Protein AF-A0A2T5C786-F1 (afdb_monomer)

Foldseek 3Di:
DAAQVQFDQDPLDTHGDPPAAAACVPQNPVPPHHQADGADADDPPVDSYRDPPRRDDDPFFQDFPDWDKDWDWDDDDPDTDIDIDTDTHDGDDDDVVVVCQCCPPPPPPPNNQVDVCNDQQAGQDQADPVPRDRCSSPVVSSCVSCVRHNHGND

Sequence (154 aa):
FYTFDDFTFTNNQWVLNAGVPDNRAVSGASFFGPGAIKYKKIADDGTNVIGLESDKTIIGDANPIHIGGLNLNFRYKQFDMGTFFNWVYGNDIYNANKVAFSIGYDSSNKYRNVLNRMNSENRFMYIDPATGDNIRLDPARLQAVNQDATIYSP

Structure (mmCIF, N/CA/C/O backbone):
data_AF-A0A2T5C786-F1
#
_entry.id   AF-A0A2T5C786-F1
#
loop_
_atom_site.group_PDB
_atom_site.id
_atom_site.type_symbol
_atom_site.label_atom_id
_atom_site.label_alt_id
_atom_site.label_comp_id
_atom_site.label_asym_id
_atom_site.label_entity_id
_atom_site.label_seq_id
_atom_site.pdbx_PDB_ins_code
_atom_site.Cartn_x
_atom_site.Cartn_y
_atom_site.Cartn_z
_atom_site.occupancy
_atom_site.B_iso_or_equiv
_atom_site.auth_seq_id
_atom_site.auth_comp_id
_atom_site.auth_asym_id
_atom_site.auth_atom_id
_atom_site.pdbx_PDB_model_num
ATOM 1 N N . PHE A 1 1 ? -0.341 -2.287 -7.434 1.00 92.12 1 PHE A N 1
ATOM 2 C CA . PHE A 1 1 ? 1.119 -2.219 -7.655 1.00 92.12 1 PHE A CA 1
ATOM 3 C C . PHE A 1 1 ? 1.363 -2.318 -9.153 1.00 92.12 1 PHE A C 1
ATOM 5 O O . PHE A 1 1 ? 0.386 -2.488 -9.874 1.00 92.12 1 PHE A O 1
ATOM 12 N N . TYR A 1 2 ? 2.587 -2.130 -9.632 1.00 94.94 2 TYR A N 1
ATOM 13 C CA . TYR A 1 2 ? 2.890 -2.294 -11.052 1.00 94.94 2 TYR A CA 1
ATOM 14 C C . TYR A 1 2 ? 2.776 -3.760 -11.461 1.00 94.94 2 TYR A C 1
ATOM 16 O O . TYR A 1 2 ? 3.442 -4.604 -10.864 1.00 94.94 2 TYR A O 1
ATOM 24 N N . THR A 1 3 ? 1.942 -4.072 -12.445 1.00 95.19 3 THR A N 1
ATOM 25 C CA . THR A 1 3 ? 1.781 -5.447 -12.943 1.00 95.19 3 THR A CA 1
ATOM 26 C C . THR A 1 3 ? 2.673 -5.687 -14.158 1.00 95.19 3 THR A C 1
ATOM 28 O O . THR A 1 3 ? 3.372 -4.786 -14.619 1.00 95.19 3 THR A O 1
ATOM 31 N N . PHE A 1 4 ? 2.679 -6.913 -14.680 1.00 95.38 4 PHE A N 1
ATOM 32 C CA . PHE A 1 4 ? 3.420 -7.231 -15.901 1.00 95.38 4 PHE A CA 1
ATOM 33 C C . PHE A 1 4 ? 2.900 -6.454 -17.120 1.00 95.38 4 PHE A C 1
ATOM 35 O O . PHE A 1 4 ? 3.709 -6.016 -17.929 1.00 95.38 4 PHE A O 1
ATOM 42 N N . ASP A 1 5 ? 1.592 -6.188 -17.196 1.00 95.75 5 ASP A N 1
ATOM 43 C CA . ASP A 1 5 ? 0.961 -5.443 -18.301 1.00 95.75 5 ASP A CA 1
ATOM 44 C C . ASP A 1 5 ? 1.404 -3.974 -18.381 1.00 95.75 5 ASP A C 1
ATOM 46 O O . ASP A 1 5 ? 1.278 -3.323 -19.420 1.00 95.75 5 ASP A O 1
ATOM 50 N N . ASP A 1 6 ? 1.943 -3.435 -17.286 1.00 96.12 6 ASP A N 1
ATOM 51 C CA . ASP A 1 6 ? 2.477 -2.077 -17.248 1.00 96.12 6 ASP A CA 1
ATOM 52 C C . ASP A 1 6 ? 3.836 -1.958 -17.964 1.00 96.12 6 ASP A C 1
ATOM 54 O O . ASP A 1 6 ? 4.309 -0.843 -18.192 1.00 96.12 6 ASP A O 1
ATOM 58 N N . PHE A 1 7 ? 4.480 -3.079 -18.313 1.00 95.94 7 PHE A N 1
ATOM 59 C CA . PHE A 1 7 ? 5.836 -3.103 -18.854 1.00 95.94 7 PHE A CA 1
ATOM 60 C C . PHE A 1 7 ? 5.959 -3.949 -20.121 1.00 95.94 7 PHE A C 1
ATOM 62 O O . PHE A 1 7 ? 5.210 -4.889 -20.364 1.00 95.94 7 PHE A O 1
ATOM 69 N N . THR A 1 8 ? 6.991 -3.643 -20.899 1.00 96.38 8 THR A N 1
ATOM 70 C CA . THR A 1 8 ? 7.523 -4.496 -21.958 1.00 96.38 8 THR A CA 1
ATOM 71 C C . THR A 1 8 ? 8.940 -4.907 -21.571 1.00 96.38 8 THR A C 1
ATOM 73 O O . THR A 1 8 ? 9.746 -4.072 -21.154 1.00 96.38 8 THR A O 1
ATOM 76 N N . PHE A 1 9 ? 9.264 -6.194 -21.690 1.00 95.00 9 PHE A N 1
ATOM 77 C CA . PHE A 1 9 ? 10.612 -6.688 -21.419 1.00 95.00 9 PHE A CA 1
ATOM 78 C C . PHE A 1 9 ? 11.453 -6.701 -22.699 1.00 95.00 9 PHE A C 1
ATOM 80 O O . PHE A 1 9 ? 11.157 -7.438 -23.637 1.00 95.00 9 PHE A O 1
ATOM 87 N N . THR A 1 10 ? 12.515 -5.895 -22.740 1.00 94.50 10 THR A N 1
ATOM 88 C CA . THR A 1 10 ? 13.434 -5.790 -23.888 1.00 94.50 10 THR A CA 1
ATOM 89 C C . THR A 1 10 ? 14.864 -5.591 -23.409 1.00 94.50 10 THR A C 1
ATOM 91 O O . THR A 1 10 ? 15.080 -4.847 -22.456 1.00 94.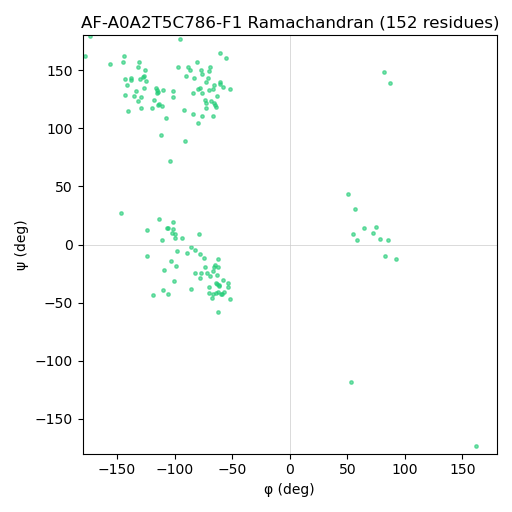50 10 THR A O 1
ATOM 94 N N . ASN A 1 11 ? 15.849 -6.198 -24.080 1.00 92.62 11 ASN A N 1
ATOM 95 C CA . ASN A 1 11 ? 17.279 -6.032 -23.769 1.00 92.62 11 ASN A CA 1
ATOM 96 C C . ASN A 1 11 ? 17.615 -6.257 -22.280 1.00 92.62 11 ASN A C 1
ATOM 98 O O . ASN A 1 11 ? 18.354 -5.482 -21.677 1.00 92.62 11 ASN A O 1
ATOM 102 N N . ASN A 1 12 ? 17.039 -7.303 -21.677 1.00 90.44 12 ASN A N 1
ATOM 103 C CA . ASN A 1 12 ? 17.168 -7.628 -20.252 1.00 90.44 12 ASN A CA 1
ATOM 104 C C . ASN A 1 12 ? 16.727 -6.495 -19.306 1.00 90.44 12 ASN A C 1
ATOM 106 O O . ASN A 1 12 ? 17.259 -6.346 -18.205 1.00 90.44 12 ASN A O 1
ATOM 110 N N . GLN A 1 13 ? 15.758 -5.681 -19.726 1.00 91.19 13 GLN A N 1
ATOM 111 C CA . GLN A 1 13 ? 15.228 -4.574 -18.941 1.00 91.19 13 GLN A CA 1
ATOM 112 C C . GLN A 1 13 ? 13.705 -4.496 -19.046 1.00 91.19 13 GLN A C 1
ATOM 114 O O . GLN A 1 13 ? 13.116 -4.726 -20.102 1.00 91.19 13 GLN A O 1
ATOM 119 N N . TRP A 1 14 ? 13.071 -4.132 -17.932 1.00 92.81 14 TRP A N 1
ATOM 120 C CA . TRP A 1 14 ? 11.652 -3.794 -17.877 1.00 92.81 14 TRP A CA 1
ATOM 121 C C . TRP A 1 14 ? 11.473 -2.330 -18.277 1.00 92.81 14 TRP A C 1
ATOM 123 O O . TRP A 1 14 ? 11.897 -1.427 -17.552 1.00 92.81 14 TRP A O 1
ATOM 133 N N . VAL A 1 15 ? 10.850 -2.099 -19.428 1.00 94.12 15 VAL A N 1
ATOM 134 C CA . VAL A 1 15 ? 10.547 -0.768 -19.960 1.00 94.12 15 VAL A CA 1
ATOM 135 C C . VAL A 1 15 ? 9.079 -0.464 -19.700 1.00 94.12 15 VAL A C 1
ATOM 137 O O . VAL A 1 15 ? 8.218 -1.267 -20.038 1.00 94.12 15 VAL A O 1
ATOM 140 N N . LEU A 1 16 ? 8.790 0.674 -19.069 1.00 95.62 16 LEU A N 1
ATOM 141 C CA . LEU A 1 16 ? 7.418 1.089 -18.779 1.00 95.62 16 LEU A CA 1
ATOM 142 C C . LEU A 1 16 ? 6.663 1.390 -20.078 1.00 95.62 16 LEU A C 1
ATOM 144 O O . LEU A 1 16 ? 7.178 2.104 -20.942 1.00 95.62 16 LEU A O 1
ATOM 148 N N . ASN A 1 17 ? 5.441 0.880 -20.193 1.00 96.50 17 ASN A N 1
ATOM 149 C CA . ASN A 1 17 ? 4.593 1.104 -21.356 1.00 96.50 17 ASN A CA 1
ATOM 150 C C . ASN A 1 17 ? 4.102 2.560 -21.418 1.00 96.50 17 ASN A C 1
ATOM 152 O O . ASN A 1 17 ? 3.895 3.225 -20.399 1.00 96.50 17 ASN A O 1
ATOM 156 N N . ALA A 1 18 ? 3.896 3.065 -22.637 1.00 94.31 18 ALA A N 1
ATOM 157 C CA . ALA A 1 18 ? 3.379 4.414 -22.849 1.00 94.31 18 ALA A CA 1
ATOM 158 C C . ALA A 1 18 ? 1.987 4.581 -22.212 1.00 94.31 18 ALA A C 1
ATOM 160 O O . ALA A 1 18 ? 1.149 3.686 -22.283 1.00 94.31 18 ALA A O 1
ATOM 161 N N . GLY A 1 19 ? 1.741 5.739 -21.593 1.00 92.31 19 GLY A N 1
ATOM 162 C CA . GLY A 1 19 ? 0.475 6.040 -20.913 1.00 92.31 19 GLY A CA 1
ATOM 163 C C . GLY A 1 19 ? 0.371 5.501 -19.484 1.00 92.31 19 GLY A C 1
ATOM 164 O O . GLY A 1 19 ? -0.540 5.892 -18.757 1.00 92.31 19 GLY A O 1
ATOM 165 N N . VAL A 1 20 ? 1.302 4.652 -19.041 1.00 95.81 20 VAL A N 1
ATOM 166 C CA . VAL A 1 20 ? 1.345 4.217 -17.643 1.00 95.81 20 VAL A CA 1
ATOM 167 C C . VAL A 1 20 ? 2.004 5.310 -16.794 1.00 95.81 20 VAL A C 1
ATOM 169 O O . VAL A 1 20 ? 3.065 5.810 -17.175 1.00 95.81 20 VAL A O 1
ATOM 172 N N . PRO A 1 21 ? 1.424 5.678 -15.633 1.00 95.06 21 PRO A N 1
ATOM 173 C CA . PRO A 1 21 ? 2.055 6.635 -14.738 1.00 95.06 21 PRO A CA 1
ATOM 174 C C . PRO A 1 21 ? 3.447 6.175 -14.305 1.00 95.06 21 PRO A C 1
ATOM 176 O O . PRO A 1 21 ? 3.624 5.014 -13.937 1.00 95.06 21 PRO A O 1
ATOM 179 N N . ASP A 1 22 ? 4.416 7.082 -14.312 1.00 94.69 22 ASP A N 1
ATOM 180 C CA . ASP A 1 22 ? 5.808 6.832 -13.944 1.00 94.69 22 ASP A CA 1
ATOM 181 C C . ASP A 1 22 ? 6.115 7.465 -12.588 1.00 94.69 22 ASP A C 1
ATOM 183 O O . ASP A 1 22 ? 6.202 8.686 -12.466 1.00 94.69 22 ASP A O 1
ATOM 187 N N . ASN A 1 23 ? 6.290 6.645 -11.553 1.00 92.31 23 ASN A N 1
ATOM 188 C CA . ASN A 1 23 ? 6.576 7.130 -10.207 1.00 92.31 23 ASN A CA 1
ATOM 189 C C . ASN A 1 23 ? 8.050 7.027 -9.788 1.00 92.31 23 ASN A C 1
ATOM 191 O O . ASN A 1 23 ? 8.340 7.236 -8.608 1.00 92.31 23 ASN A O 1
ATOM 195 N N . ARG A 1 24 ? 8.988 6.775 -10.716 1.00 91.00 24 ARG A N 1
ATOM 196 C CA . ARG A 1 24 ? 10.429 6.657 -10.407 1.00 91.00 24 ARG A CA 1
ATOM 197 C C . ARG A 1 24 ? 10.992 7.861 -9.654 1.00 91.00 24 ARG A C 1
ATOM 199 O O . ARG A 1 24 ? 11.874 7.689 -8.816 1.00 91.00 24 ARG A O 1
ATOM 206 N N . ALA A 1 25 ? 10.472 9.059 -9.926 1.00 87.50 25 ALA A N 1
ATOM 207 C CA . ALA A 1 25 ? 10.861 10.290 -9.238 1.00 87.50 25 ALA A CA 1
ATOM 208 C C . ALA A 1 25 ? 10.536 10.272 -7.731 1.00 87.50 25 ALA A C 1
ATOM 210 O O . ALA A 1 25 ? 11.208 10.944 -6.955 1.00 87.50 25 ALA A O 1
ATOM 211 N N . VAL A 1 26 ? 9.531 9.493 -7.318 1.00 85.94 26 VAL A N 1
ATOM 212 C CA . VAL A 1 26 ? 9.035 9.433 -5.934 1.00 85.94 26 VAL A CA 1
ATOM 213 C C . VAL A 1 26 ? 9.463 8.142 -5.234 1.00 85.94 26 VAL A C 1
ATOM 215 O O . VAL A 1 26 ? 9.869 8.178 -4.077 1.00 85.94 26 VAL A O 1
ATOM 218 N N . SER A 1 27 ? 9.391 6.994 -5.914 1.00 80.50 27 SER A N 1
ATOM 219 C CA . SER A 1 27 ? 9.726 5.685 -5.332 1.00 80.50 27 SER A CA 1
ATOM 220 C C . SER A 1 27 ? 11.200 5.298 -5.477 1.00 80.50 27 SER A C 1
ATOM 222 O O . SER A 1 27 ? 11.617 4.277 -4.935 1.00 80.50 27 SER A O 1
ATOM 224 N N . GLY A 1 28 ? 11.981 6.078 -6.228 1.00 76.50 28 GLY A N 1
ATOM 225 C CA . GLY A 1 28 ? 13.329 5.716 -6.650 1.00 76.50 28 GLY A CA 1
ATOM 226 C C . GLY A 1 28 ? 13.332 4.810 -7.887 1.00 76.50 28 GLY A C 1
ATOM 227 O O . GLY A 1 28 ? 12.417 4.018 -8.120 1.00 76.50 28 GLY A O 1
ATOM 228 N N . ALA A 1 29 ? 14.380 4.943 -8.704 1.00 73.25 29 ALA A N 1
ATOM 229 C CA . ALA A 1 29 ? 14.552 4.166 -9.936 1.00 73.25 29 ALA A CA 1
ATOM 230 C C . ALA A 1 29 ? 15.153 2.771 -9.690 1.00 73.25 29 ALA A C 1
ATOM 232 O O . ALA A 1 29 ? 14.951 1.849 -10.485 1.00 73.25 29 ALA A O 1
ATOM 233 N N . SER A 1 30 ? 15.882 2.603 -8.584 1.00 66.69 30 SER A N 1
ATOM 234 C CA . SER A 1 30 ? 16.449 1.318 -8.186 1.00 66.69 30 SER A CA 1
ATOM 235 C C . SER A 1 30 ? 15.310 0.340 -7.902 1.00 66.69 30 SER A C 1
ATOM 237 O O . SER A 1 30 ? 14.503 0.569 -7.010 1.00 66.69 30 SER A O 1
ATOM 239 N N . PHE A 1 31 ? 15.255 -0.751 -8.669 1.00 66.38 31 PHE A N 1
ATOM 240 C CA . PHE A 1 31 ? 14.220 -1.796 -8.608 1.00 66.38 31 PHE A CA 1
ATOM 241 C C . PHE A 1 31 ? 12.845 -1.446 -9.205 1.00 66.38 31 PHE A C 1
ATOM 243 O O . PHE A 1 31 ? 11.902 -2.221 -9.037 1.00 66.38 31 PHE A O 1
ATOM 250 N N . PHE A 1 32 ? 12.734 -0.383 -10.007 1.00 86.69 32 PHE A N 1
ATOM 251 C CA . PHE A 1 32 ? 11.507 -0.073 -10.751 1.00 86.69 32 PHE A CA 1
ATOM 252 C C . PHE A 1 32 ? 11.158 -1.172 -11.773 1.00 86.69 32 PHE A C 1
ATOM 254 O O . PHE A 1 32 ? 12.018 -1.595 -12.545 1.00 86.69 32 PHE A O 1
ATOM 261 N N . GLY A 1 33 ? 9.931 -1.688 -11.742 1.00 92.19 33 GLY A N 1
ATOM 262 C CA . GLY A 1 33 ? 9.482 -2.815 -12.566 1.00 92.19 33 GLY A CA 1
ATOM 263 C C . GLY A 1 33 ? 8.210 -3.463 -12.010 1.00 92.19 33 GLY A C 1
ATOM 264 O O . GLY A 1 33 ? 7.652 -2.954 -11.029 1.00 92.19 33 GLY A O 1
ATOM 265 N N . PRO A 1 34 ? 7.767 -4.595 -12.588 1.00 94.81 34 PRO A N 1
ATOM 266 C CA . PRO A 1 34 ? 6.661 -5.379 -12.045 1.00 94.81 34 PRO A CA 1
ATOM 267 C C . PRO A 1 34 ? 6.892 -5.695 -10.565 1.00 94.81 34 PRO A C 1
ATOM 269 O O . PRO A 1 34 ? 7.995 -6.069 -10.176 1.00 94.81 34 PRO A O 1
ATOM 272 N N . GLY A 1 35 ? 5.866 -5.496 -9.741 1.00 92.88 35 GLY A N 1
ATOM 273 C CA . GLY A 1 35 ? 5.945 -5.648 -8.290 1.00 92.88 35 GLY A CA 1
ATOM 274 C C . GLY A 1 35 ? 6.291 -4.376 -7.519 1.00 92.88 35 GLY A C 1
ATOM 275 O O . GLY A 1 35 ? 6.114 -4.358 -6.303 1.00 92.88 35 GLY A O 1
ATOM 276 N N . ALA A 1 36 ? 6.732 -3.295 -8.168 1.00 92.00 36 ALA A N 1
ATOM 277 C CA . ALA A 1 36 ? 6.962 -2.019 -7.489 1.00 92.00 36 ALA A CA 1
ATOM 278 C C . ALA A 1 36 ? 5.641 -1.357 -7.042 1.00 92.00 36 ALA A C 1
ATOM 280 O O . ALA A 1 36 ? 4.577 -1.555 -7.642 1.00 92.00 36 ALA A O 1
ATOM 281 N N . ILE A 1 37 ? 5.691 -0.543 -5.981 1.00 90.19 37 ILE A N 1
ATOM 282 C CA . ILE A 1 37 ? 4.537 0.270 -5.573 1.00 90.19 37 ILE A CA 1
ATOM 283 C C . ILE A 1 37 ? 4.155 1.218 -6.716 1.00 90.19 37 ILE A C 1
ATOM 285 O O . ILE A 1 37 ? 5.031 1.788 -7.355 1.00 90.19 37 ILE A O 1
ATOM 289 N N . LYS A 1 38 ? 2.854 1.376 -6.983 1.00 92.19 38 LYS A N 1
ATOM 290 C CA . LYS A 1 38 ? 2.320 2.229 -8.056 1.00 92.19 38 LYS A CA 1
ATOM 291 C C . LYS A 1 38 ? 1.466 3.321 -7.431 1.00 92.19 38 LYS A C 1
ATOM 293 O O . LYS A 1 38 ? 0.541 3.002 -6.682 1.00 92.19 38 LYS A O 1
ATOM 298 N N . TYR A 1 39 ? 1.785 4.578 -7.726 1.00 92.88 39 TYR A N 1
ATOM 299 C CA . TYR A 1 39 ? 1.008 5.734 -7.281 1.00 92.88 39 TYR A CA 1
ATOM 300 C C . TYR A 1 39 ? 0.048 6.192 -8.377 1.00 92.88 39 TYR A C 1
ATOM 302 O O . TYR A 1 39 ? 0.282 5.970 -9.565 1.00 92.88 39 TYR A O 1
ATOM 310 N N . LYS A 1 40 ? -1.056 6.811 -7.962 1.00 93.19 40 LYS A N 1
ATOM 311 C CA . LYS A 1 40 ? -2.045 7.385 -8.871 1.00 93.19 40 LYS A CA 1
ATOM 312 C C . LYS A 1 40 ? -1.588 8.787 -9.284 1.00 93.19 40 LYS A C 1
ATOM 314 O O . LYS A 1 40 ? -1.266 9.582 -8.408 1.00 93.19 40 LYS A O 1
ATOM 319 N N . LYS A 1 41 ? -1.593 9.083 -10.588 1.00 94.94 41 LYS A N 1
ATOM 320 C CA . LYS A 1 41 ? -1.448 10.451 -11.117 1.00 94.94 41 LYS A CA 1
ATOM 321 C C . LYS A 1 41 ? -2.722 11.242 -10.802 1.00 94.94 41 LYS A C 1
ATOM 323 O O . LYS A 1 41 ? -3.823 10.716 -10.981 1.00 94.94 41 LYS A O 1
ATOM 328 N N . ILE A 1 42 ? -2.570 12.457 -10.293 1.00 95.19 42 ILE A N 1
ATOM 329 C CA . ILE A 1 42 ? -3.655 13.350 -9.868 1.00 95.19 42 ILE A CA 1
ATOM 330 C C . ILE A 1 42 ? -3.638 14.644 -10.685 1.00 95.19 42 ILE A C 1
ATOM 332 O O . ILE A 1 42 ? -4.696 15.100 -11.110 1.00 95.19 42 ILE A O 1
ATOM 336 N N . ALA A 1 43 ? -2.460 15.228 -10.902 1.00 94.75 43 ALA A N 1
ATOM 337 C CA . ALA A 1 43 ? -2.292 16.443 -11.678 1.00 94.75 43 ALA A CA 1
ATOM 338 C C . ALA A 1 43 ? -2.521 16.192 -13.173 1.00 94.75 43 ALA A C 1
ATOM 340 O O . ALA A 1 43 ? -2.118 15.162 -13.712 1.00 94.75 43 ALA A O 1
ATOM 341 N N . ASP A 1 44 ? -3.120 17.174 -13.841 1.00 93.94 44 ASP A N 1
ATOM 342 C CA . ASP A 1 44 ? -3.241 17.223 -15.298 1.00 93.94 44 ASP A CA 1
ATOM 343 C C . ASP A 1 44 ? -2.233 18.241 -15.851 1.00 93.94 44 ASP A C 1
ATOM 345 O O . ASP A 1 44 ? -2.564 19.371 -16.203 1.00 93.94 44 ASP A O 1
ATOM 349 N N . ASP A 1 45 ? -0.953 17.869 -15.802 1.00 92.38 45 ASP A N 1
ATOM 350 C CA . ASP A 1 45 ? 0.198 18.700 -16.181 1.00 92.38 45 ASP A CA 1
ATOM 351 C C . ASP A 1 45 ? 0.812 18.285 -17.532 1.00 92.38 45 ASP A C 1
ATOM 353 O O . ASP A 1 45 ? 1.923 18.692 -17.877 1.00 92.38 45 ASP A O 1
ATOM 357 N N . GLY A 1 46 ? 0.094 17.469 -18.311 1.00 91.88 46 GLY A N 1
ATOM 358 C CA . GLY A 1 46 ? 0.531 16.997 -19.626 1.00 91.88 46 GLY A CA 1
ATOM 359 C C . GLY A 1 46 ? 1.659 15.958 -19.595 1.00 91.88 46 GLY A C 1
ATOM 360 O O . 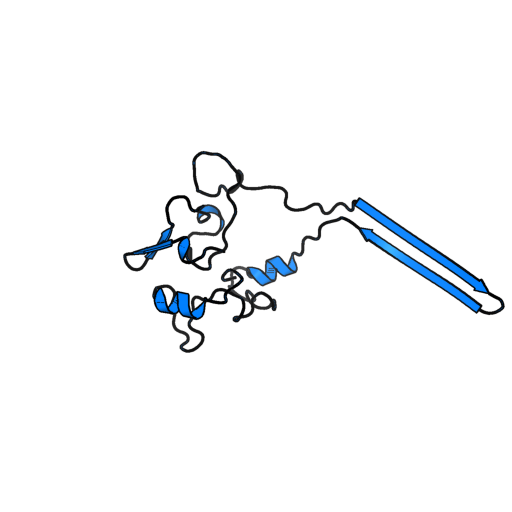GLY A 1 46 ? 2.212 15.634 -20.646 1.00 91.88 46 GLY A O 1
ATOM 361 N N . THR A 1 47 ? 2.009 15.416 -18.423 1.00 92.31 47 THR A N 1
ATOM 362 C CA . THR A 1 47 ? 2.993 14.335 -18.273 1.00 92.31 47 THR A CA 1
ATOM 363 C C . THR A 1 47 ? 2.421 13.147 -17.501 1.00 92.31 47 THR A C 1
ATOM 365 O O . THR A 1 47 ? 1.581 13.285 -16.618 1.00 92.31 47 THR A O 1
ATOM 368 N N . ASN A 1 48 ? 2.918 11.946 -17.806 1.00 92.56 48 ASN A N 1
ATOM 369 C CA . ASN A 1 48 ? 2.591 10.732 -17.051 1.00 92.56 48 ASN A CA 1
ATOM 370 C C . ASN A 1 48 ? 3.495 10.540 -15.822 1.00 92.56 48 ASN A C 1
ATOM 372 O O . ASN A 1 48 ? 3.322 9.584 -15.071 1.00 92.56 48 ASN A O 1
ATOM 376 N N . VAL A 1 49 ? 4.471 11.423 -15.602 1.00 94.25 49 VAL A N 1
ATOM 377 C CA . VAL A 1 49 ? 5.373 11.352 -14.446 1.00 94.25 49 VAL A CA 1
ATOM 378 C C . VAL A 1 49 ? 4.651 11.835 -13.193 1.00 94.25 49 VAL A C 1
ATOM 380 O O . VAL A 1 49 ? 4.075 12.918 -13.199 1.00 94.25 49 VAL A O 1
ATOM 383 N N . ILE A 1 50 ? 4.713 11.065 -12.108 1.00 94.69 50 ILE A N 1
ATOM 384 C CA . ILE A 1 50 ? 4.209 11.475 -10.793 1.00 94.69 50 ILE A CA 1
ATOM 385 C C . ILE A 1 50 ? 5.148 12.536 -10.202 1.00 94.69 50 ILE A C 1
ATOM 387 O O . ILE A 1 50 ? 6.321 12.265 -9.937 1.00 94.69 50 ILE A O 1
ATOM 391 N N . GLY A 1 51 ? 4.627 13.736 -9.979 1.00 91.88 51 GLY A N 1
ATOM 392 C CA . GLY A 1 51 ? 5.300 14.843 -9.318 1.00 91.88 51 GLY A CA 1
ATOM 393 C C . GLY A 1 51 ? 5.222 14.742 -7.795 1.00 91.88 51 GLY A C 1
ATOM 394 O O . GLY A 1 51 ? 4.210 14.339 -7.228 1.00 91.88 51 GLY A O 1
ATOM 395 N N . LEU A 1 52 ? 6.298 15.141 -7.108 1.00 89.69 52 LEU A N 1
ATOM 396 C CA . LEU A 1 52 ? 6.379 15.047 -5.645 1.00 89.69 52 LEU A CA 1
ATOM 397 C C . LEU A 1 52 ? 5.354 15.930 -4.924 1.00 89.69 52 LEU A C 1
ATOM 399 O O . LEU A 1 52 ? 4.893 15.554 -3.851 1.00 89.69 52 LEU A O 1
ATOM 403 N N . GLU A 1 53 ? 5.016 17.090 -5.488 1.00 91.38 53 GLU A N 1
ATOM 404 C CA . GLU A 1 53 ? 4.079 18.036 -4.867 1.00 91.38 53 GLU A CA 1
ATOM 405 C C . GLU A 1 53 ? 2.745 18.117 -5.608 1.00 91.38 53 GLU A C 1
ATOM 407 O O . GLU A 1 53 ? 1.697 18.171 -4.971 1.00 91.38 53 GLU A O 1
ATOM 412 N N . SER A 1 54 ? 2.764 18.077 -6.942 1.00 93.88 54 SER A N 1
ATOM 413 C CA . SER A 1 54 ? 1.558 18.218 -7.763 1.00 93.88 54 SER A CA 1
ATOM 414 C C . SER A 1 54 ? 0.606 17.024 -7.654 1.00 93.88 54 SER A C 1
ATOM 416 O O . SER A 1 54 ? -0.599 17.198 -7.806 1.00 93.88 54 SER A O 1
ATOM 418 N N . ASP A 1 55 ? 1.120 15.829 -7.348 1.00 95.31 55 ASP A N 1
ATOM 419 C CA . ASP A 1 55 ? 0.326 14.599 -7.254 1.00 95.31 55 ASP A CA 1
ATOM 420 C C . ASP A 1 55 ? -0.003 14.179 -5.810 1.00 95.31 55 ASP A C 1
ATOM 422 O O . ASP A 1 55 ? -0.352 13.026 -5.544 1.00 95.31 55 ASP A O 1
ATOM 426 N N . LYS A 1 56 ? 0.085 15.110 -4.852 1.00 93.94 56 LYS A N 1
ATOM 427 C CA . LYS A 1 56 ? -0.373 14.900 -3.472 1.00 93.94 56 LYS A CA 1
ATOM 428 C C . LYS A 1 56 ? -1.836 15.303 -3.313 1.00 93.94 56 LYS A C 1
ATOM 430 O O . LYS A 1 56 ? -2.307 16.283 -3.880 1.00 93.94 56 LYS A O 1
ATOM 435 N N . THR A 1 57 ? -2.550 14.570 -2.467 1.00 94.44 57 THR A N 1
ATOM 436 C CA . THR A 1 57 ? -3.900 14.930 -2.027 1.00 94.44 57 THR A CA 1
ATOM 437 C C . THR A 1 57 ? -4.100 14.541 -0.567 1.00 94.44 57 THR A C 1
ATOM 439 O O . THR A 1 57 ? -3.337 13.740 -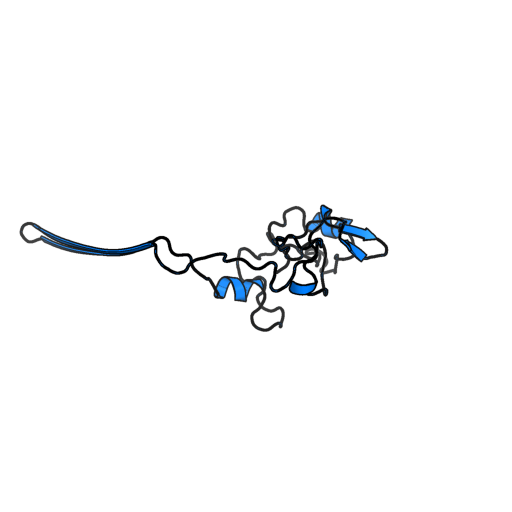0.020 1.00 94.44 57 THR A O 1
ATOM 442 N N . ILE A 1 58 ? -5.115 15.113 0.074 1.00 94.50 58 ILE A N 1
ATOM 443 C CA . ILE A 1 58 ? -5.496 14.748 1.438 1.00 94.50 58 ILE A CA 1
ATOM 444 C C . ILE A 1 58 ? -6.169 13.373 1.381 1.00 94.50 58 ILE A C 1
ATOM 446 O O . ILE A 1 58 ? -7.157 13.190 0.676 1.00 94.50 58 ILE A O 1
ATOM 450 N N . ILE A 1 59 ? -5.613 12.401 2.108 1.00 93.81 59 ILE A N 1
ATOM 451 C CA . ILE A 1 59 ? -6.080 11.001 2.116 1.00 93.81 59 ILE A CA 1
ATOM 452 C C . ILE A 1 59 ? -6.723 10.575 3.441 1.00 93.81 59 ILE A C 1
ATOM 454 O O . ILE A 1 59 ? -7.050 9.402 3.601 1.00 93.81 59 ILE A O 1
ATOM 458 N N . GLY A 1 60 ? -6.874 11.495 4.391 1.00 95.12 60 GLY A N 1
ATOM 459 C CA . GLY A 1 60 ? -7.586 11.227 5.632 1.00 95.12 60 GLY A CA 1
ATOM 460 C C . GLY A 1 60 ? -7.683 12.444 6.541 1.00 95.12 60 GLY A C 1
ATOM 461 O O . GLY A 1 60 ? -6.918 13.401 6.392 1.00 95.12 60 GLY A O 1
ATOM 462 N N . ASP A 1 61 ? -8.616 12.375 7.482 1.00 96.25 61 ASP A N 1
ATOM 463 C CA . ASP A 1 61 ? -8.868 13.392 8.499 1.00 96.25 61 ASP A CA 1
ATOM 464 C C . ASP A 1 61 ? -8.916 12.752 9.893 1.00 96.25 61 ASP A C 1
ATOM 466 O O . ASP A 1 61 ? -9.757 11.906 10.191 1.00 96.25 61 ASP A O 1
ATOM 470 N N . ALA A 1 62 ? -7.990 13.146 10.769 1.00 95.81 62 ALA A N 1
ATOM 471 C CA . ALA A 1 62 ? -7.929 12.630 12.135 1.00 95.81 62 ALA A CA 1
ATOM 472 C C . ALA A 1 62 ? -8.972 13.274 13.065 1.00 95.81 62 ALA A C 1
ATOM 474 O O . ALA A 1 62 ? -9.124 12.831 14.207 1.00 95.81 62 ALA A O 1
ATOM 475 N N . ASN A 1 63 ? -9.677 14.314 12.610 1.00 96.69 63 ASN A N 1
ATOM 476 C CA . ASN A 1 63 ? -10.710 14.963 13.398 1.00 96.69 63 ASN A CA 1
ATOM 477 C C . ASN A 1 63 ? -11.962 14.073 13.464 1.00 96.69 63 ASN A C 1
ATOM 479 O O . ASN A 1 63 ? -12.513 13.694 12.431 1.00 96.69 63 ASN A O 1
ATOM 483 N N . PRO A 1 64 ? -12.445 13.726 14.667 1.00 96.25 64 PRO A N 1
ATOM 484 C CA . PRO A 1 64 ? -13.661 12.941 14.799 1.00 96.25 64 PRO A CA 1
ATOM 485 C C . PRO A 1 64 ? -14.900 13.768 14.470 1.00 96.25 64 PRO A C 1
ATOM 487 O O . PRO A 1 64 ? -15.036 14.909 14.907 1.00 96.25 64 PRO A O 1
ATOM 490 N N . ILE A 1 65 ? -15.849 13.147 13.768 1.00 97.00 65 ILE A N 1
ATOM 491 C CA . ILE A 1 65 ? -17.171 13.733 13.508 1.00 97.00 65 ILE A CA 1
ATOM 492 C C . ILE A 1 65 ? -17.981 13.770 14.811 1.00 97.00 65 ILE A C 1
ATOM 494 O O . ILE A 1 65 ? -18.715 14.720 15.068 1.00 97.00 65 ILE A O 1
ATOM 498 N N . HIS A 1 66 ? -17.832 12.742 15.653 1.00 96.81 66 HIS A N 1
ATOM 499 C CA . HIS A 1 66 ? -18.482 12.663 16.957 1.00 96.81 66 HIS A CA 1
ATOM 500 C C . HIS A 1 66 ? -17.566 12.058 18.016 1.00 96.81 66 HIS A C 1
ATOM 502 O O . HIS A 1 66 ? -16.943 11.018 17.812 1.00 96.81 66 HIS A O 1
ATOM 508 N N . ILE A 1 67 ? -17.579 12.671 19.194 1.00 97.69 67 ILE A N 1
ATOM 509 C CA . ILE A 1 67 ? -17.017 12.126 20.429 1.00 97.69 67 ILE A CA 1
ATOM 510 C C . ILE A 1 67 ? -18.089 12.181 21.507 1.00 97.69 67 ILE A C 1
ATOM 512 O O . ILE A 1 67 ? -18.897 13.112 21.532 1.00 97.69 67 ILE A O 1
ATOM 516 N N . GLY A 1 68 ? -18.131 11.188 22.385 1.00 97.19 68 GLY A N 1
ATOM 517 C CA . GLY A 1 68 ? -19.151 11.170 23.419 1.00 97.19 68 GLY A CA 1
ATOM 518 C C . GLY A 1 68 ? -18.986 10.058 24.431 1.00 97.19 68 GLY A C 1
ATOM 519 O O . GLY A 1 68 ? -18.072 9.235 24.362 1.00 97.19 68 GLY A O 1
ATOM 520 N N . GLY A 1 69 ? -19.913 10.053 25.379 1.00 97.38 69 GLY A N 1
ATOM 521 C CA . GLY A 1 69 ? -20.023 9.004 26.367 1.00 97.38 69 GLY A CA 1
ATOM 522 C C . GLY A 1 69 ? -21.433 8.899 26.932 1.00 97.38 69 GLY A C 1
ATOM 523 O O . GLY A 1 69 ? -22.205 9.856 26.908 1.00 97.38 69 GLY A O 1
ATOM 524 N N . LEU A 1 70 ? -21.764 7.712 27.430 1.00 97.31 70 LEU A N 1
ATOM 525 C CA . LEU A 1 70 ? -23.022 7.384 28.083 1.00 97.31 70 LEU A CA 1
ATOM 526 C C . LEU A 1 70 ? -22.709 6.710 29.415 1.00 97.31 70 LEU A C 1
ATOM 528 O O . LEU A 1 70 ? -21.976 5.725 29.464 1.00 97.31 70 LEU A O 1
ATOM 532 N N . ASN A 1 71 ? -23.293 7.228 30.489 1.00 97.56 71 ASN A N 1
ATOM 533 C CA . ASN A 1 71 ? -23.219 6.636 31.816 1.00 97.56 71 ASN A CA 1
ATOM 534 C C . ASN A 1 71 ? -24.623 6.183 32.225 1.00 97.56 71 ASN A C 1
ATOM 536 O O . ASN A 1 71 ? -25.540 7.004 32.285 1.00 97.56 71 ASN A O 1
ATOM 540 N N . LEU A 1 72 ? -24.789 4.887 32.493 1.00 96.38 72 LEU A N 1
ATOM 541 C CA . LEU A 1 72 ? -26.043 4.318 32.974 1.00 96.38 72 LEU A CA 1
ATOM 542 C C . LEU A 1 72 ? -25.849 3.813 34.396 1.00 96.38 72 LEU A C 1
ATOM 544 O O . LEU A 1 72 ? -25.052 2.905 34.639 1.00 96.38 72 LEU A O 1
ATOM 548 N N . ASN A 1 73 ? -26.641 4.366 35.308 1.00 96.81 73 ASN A N 1
ATOM 549 C CA . ASN A 1 73 ? -26.728 3.907 36.685 1.00 96.81 73 ASN A CA 1
ATOM 550 C C . ASN A 1 73 ? -28.096 3.267 36.896 1.00 96.81 73 ASN A C 1
ATOM 552 O O . ASN A 1 73 ? -29.130 3.916 36.742 1.00 96.81 73 ASN A O 1
ATOM 556 N N . PHE A 1 74 ? -28.092 1.988 37.248 1.00 95.88 74 PHE A N 1
ATOM 557 C CA . PHE A 1 74 ? -29.280 1.207 37.539 1.00 95.88 74 PHE A CA 1
ATOM 558 C C . PHE A 1 74 ? -29.253 0.777 39.001 1.00 95.88 74 PHE A C 1
ATOM 560 O O . PHE A 1 74 ? -28.236 0.303 39.506 1.00 95.88 74 PHE A O 1
ATOM 567 N N . ARG A 1 75 ? -30.390 0.915 39.681 1.00 97.00 75 ARG A N 1
ATOM 568 C CA . ARG A 1 75 ? -30.588 0.376 41.024 1.00 97.00 75 ARG A CA 1
ATOM 569 C C . ARG A 1 75 ? -31.947 -0.292 41.100 1.00 97.00 75 ARG A C 1
ATOM 571 O O . ARG A 1 75 ? -32.963 0.330 40.798 1.00 97.00 75 ARG A O 1
ATOM 578 N N . TYR A 1 76 ? -31.965 -1.538 41.554 1.00 95.88 76 TYR A N 1
ATOM 579 C CA . TYR A 1 76 ? -33.192 -2.275 41.814 1.00 95.88 76 TYR A CA 1
ATOM 580 C C . TYR A 1 76 ? -33.051 -3.115 43.083 1.00 95.88 76 TYR A C 1
ATOM 582 O O . TYR A 1 76 ? -32.265 -4.058 43.145 1.00 95.88 76 TYR A O 1
ATOM 590 N N . LYS A 1 77 ? -33.839 -2.780 44.114 1.00 95.94 77 LYS A N 1
ATOM 591 C CA . LYS A 1 77 ? -33.731 -3.360 45.465 1.00 95.94 77 LYS A CA 1
ATOM 592 C C . LYS A 1 77 ? -32.292 -3.250 46.002 1.00 95.94 77 LYS A C 1
ATOM 594 O O . LYS A 1 77 ? -31.796 -2.143 46.166 1.00 95.94 77 LYS A O 1
ATOM 599 N N . GLN A 1 78 ? -31.656 -4.387 46.282 1.00 95.62 78 GLN A N 1
ATOM 600 C CA . GLN A 1 78 ? -30.293 -4.503 46.812 1.00 95.62 78 GLN A CA 1
ATOM 601 C C . GLN A 1 78 ? -29.244 -4.673 45.701 1.00 95.62 78 GLN A C 1
ATOM 603 O O . GLN A 1 78 ? -28.083 -4.918 46.000 1.00 95.62 78 GLN A O 1
ATOM 608 N N . PHE A 1 79 ? -29.651 -4.587 44.431 1.00 96.38 79 PHE A N 1
ATOM 609 C CA . PHE A 1 79 ? -28.750 -4.652 43.288 1.00 96.38 79 PHE A CA 1
ATOM 610 C C . PHE A 1 79 ? -28.489 -3.253 42.734 1.00 96.38 79 PHE A C 1
ATOM 612 O O . PHE A 1 79 ? -29.427 -2.488 42.476 1.00 96.38 79 PHE A O 1
ATOM 619 N N . ASP A 1 80 ? -27.219 -2.951 42.499 1.00 96.50 80 ASP A N 1
ATOM 620 C CA . ASP A 1 80 ? -26.756 -1.771 41.787 1.00 96.50 80 ASP A CA 1
ATOM 621 C C . ASP A 1 80 ? -25.813 -2.159 40.641 1.00 96.50 80 ASP A C 1
ATOM 623 O O . ASP A 1 80 ? -25.064 -3.131 40.716 1.00 96.50 80 ASP A O 1
ATOM 627 N N . MET A 1 81 ? -25.893 -1.406 39.545 1.00 94.88 81 MET A N 1
ATOM 628 C CA . MET A 1 81 ? -25.027 -1.555 38.381 1.00 94.88 81 MET A CA 1
ATOM 629 C C . MET A 1 81 ? -24.719 -0.179 37.798 1.00 94.88 81 MET A C 1
ATOM 631 O O . MET A 1 81 ? -25.629 0.599 37.508 1.00 94.88 81 MET A O 1
ATOM 635 N N . GLY A 1 82 ? -23.434 0.093 37.587 1.00 96.75 82 GLY A N 1
ATOM 636 C CA . GLY A 1 82 ? -22.946 1.250 36.842 1.00 96.75 82 GLY A CA 1
ATOM 637 C C . GLY A 1 82 ? -22.253 0.794 35.564 1.00 96.75 82 GLY A C 1
ATOM 638 O O . GLY A 1 82 ? -21.404 -0.095 35.603 1.00 96.75 82 GLY A O 1
ATOM 639 N N . THR A 1 83 ? -22.601 1.396 34.429 1.00 96.19 83 THR A N 1
ATOM 640 C CA . THR A 1 83 ? -21.926 1.151 33.146 1.00 96.19 83 THR A CA 1
ATOM 641 C C . THR A 1 83 ? -21.544 2.468 32.491 1.00 96.19 83 THR A C 1
ATOM 643 O O . THR A 1 83 ? -22.284 3.448 32.563 1.00 96.19 83 THR A O 1
ATOM 646 N N . PHE A 1 84 ? -20.375 2.483 31.854 1.00 97.25 84 PHE A N 1
ATOM 647 C CA . PHE A 1 84 ? -19.806 3.659 31.210 1.00 97.25 84 PHE A CA 1
ATOM 648 C C . PHE A 1 84 ? -19.346 3.279 29.808 1.00 97.25 84 PHE A C 1
ATOM 650 O O . PHE A 1 84 ? -18.516 2.388 29.640 1.00 97.25 84 PHE A O 1
ATOM 657 N N . PHE A 1 85 ? -19.860 3.984 28.812 1.00 97.25 85 PHE A N 1
ATOM 658 C CA . PHE A 1 85 ? -19.480 3.840 27.416 1.00 97.25 85 PHE A CA 1
ATOM 659 C C . PHE A 1 85 ? -18.840 5.145 26.969 1.00 97.25 85 PHE A C 1
ATOM 661 O O . PHE A 1 85 ? -19.421 6.201 27.183 1.00 97.25 85 PHE A O 1
ATOM 668 N N . ASN A 1 86 ? -17.667 5.082 26.347 1.00 97.62 86 ASN A N 1
ATOM 669 C CA . ASN A 1 86 ? -17.019 6.224 25.705 1.00 97.62 86 ASN A CA 1
ATOM 670 C C . ASN A 1 86 ? -16.739 5.849 24.253 1.00 97.62 86 ASN A C 1
ATOM 672 O O . ASN A 1 86 ? -16.365 4.705 23.983 1.00 97.62 86 ASN A O 1
ATOM 676 N N . TRP A 1 87 ? -16.915 6.787 23.327 1.00 97.12 87 TRP A N 1
ATOM 677 C CA . TRP A 1 87 ? -16.652 6.543 21.914 1.00 97.12 87 TRP A CA 1
ATOM 678 C C . TRP A 1 87 ? -16.093 7.771 21.201 1.00 97.12 87 TRP A C 1
ATOM 680 O O . TRP A 1 87 ? -16.293 8.921 21.597 1.00 97.12 87 TRP A O 1
ATOM 690 N N . VAL A 1 88 ? -15.416 7.475 20.097 1.00 97.44 88 VAL A N 1
ATOM 691 C CA . VAL A 1 88 ? -14.942 8.406 19.078 1.00 97.44 88 VAL A CA 1
ATOM 692 C C . VAL A 1 88 ? -15.337 7.782 17.742 1.00 97.44 88 VAL A C 1
ATOM 694 O O . VAL A 1 88 ? -15.152 6.580 17.549 1.00 97.44 88 VAL A O 1
ATOM 697 N N . TYR A 1 89 ? -15.945 8.563 16.855 1.00 96.50 89 TYR A N 1
ATOM 698 C CA . TYR A 1 89 ? -16.495 8.076 15.597 1.00 96.50 89 TYR A CA 1
ATOM 699 C C . TYR A 1 89 ? -16.196 9.033 14.442 1.00 96.50 89 TYR A C 1
ATOM 701 O O . TYR A 1 89 ? -16.294 10.255 14.577 1.00 96.50 89 TYR A O 1
ATOM 709 N N . GLY A 1 90 ? -15.901 8.444 13.284 1.00 96.44 90 GLY A N 1
ATOM 710 C CA . GLY A 1 90 ? -15.773 9.150 12.012 1.00 96.44 90 GLY A CA 1
ATOM 711 C C . GLY A 1 90 ? -14.400 9.755 11.734 1.00 96.44 90 GLY A C 1
ATOM 712 O O . GLY A 1 90 ? -14.264 10.406 10.709 1.00 96.44 90 GLY A O 1
ATOM 713 N N . ASN A 1 91 ? -13.404 9.552 12.601 1.00 97.00 91 ASN A N 1
ATOM 714 C CA . ASN A 1 91 ? -12.022 9.921 12.300 1.00 97.00 91 ASN A CA 1
ATOM 715 C C . ASN A 1 91 ? -11.290 8.802 11.550 1.00 97.00 91 ASN A C 1
ATOM 717 O O . ASN A 1 91 ? -11.499 7.613 11.810 1.00 97.00 91 ASN A O 1
ATOM 721 N N . ASP A 1 92 ? -10.335 9.198 10.721 1.00 96.69 92 ASP A N 1
ATOM 722 C CA . ASP A 1 92 ? -9.327 8.303 10.174 1.00 96.69 92 ASP A CA 1
ATOM 723 C C . ASP A 1 92 ? -8.192 8.065 11.180 1.00 96.69 92 ASP A C 1
ATOM 725 O O . ASP A 1 92 ? -7.936 8.856 12.095 1.00 96.69 92 ASP A O 1
ATOM 729 N N . ILE A 1 93 ? -7.487 6.943 11.015 1.00 94.62 93 ILE A N 1
ATOM 730 C CA . ILE A 1 93 ? -6.356 6.558 11.866 1.00 94.62 93 ILE A CA 1
ATOM 731 C C . ILE A 1 93 ? -5.097 6.442 11.015 1.00 94.62 93 ILE A C 1
ATOM 733 O O . ILE A 1 93 ? -4.970 5.552 10.170 1.00 94.62 93 ILE A O 1
ATOM 737 N N . TYR A 1 94 ? -4.108 7.287 11.310 1.00 93.12 94 TYR A N 1
ATOM 738 C CA . TYR A 1 94 ? -2.769 7.136 10.757 1.00 93.12 94 TYR A CA 1
ATOM 739 C C . TYR A 1 94 ? -1.983 6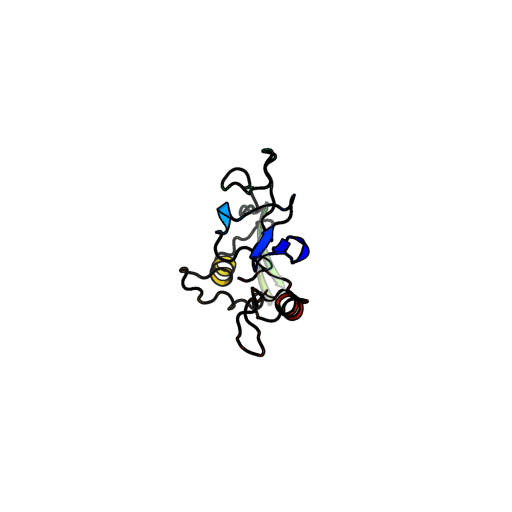.061 11.520 1.00 93.12 94 TYR A C 1
ATOM 741 O O . TYR A 1 94 ? -1.508 6.271 12.636 1.00 93.12 94 TYR A O 1
ATOM 749 N N . ASN A 1 95 ? -1.832 4.884 10.911 1.00 91.81 95 ASN A N 1
ATOM 750 C CA . ASN A 1 95 ? -1.083 3.777 11.502 1.00 91.81 95 ASN A CA 1
ATOM 751 C C . ASN A 1 95 ? 0.400 3.817 11.090 1.00 91.81 95 ASN A C 1
ATOM 753 O O . ASN A 1 95 ? 0.803 3.189 10.106 1.00 91.81 95 ASN A O 1
ATOM 757 N N . ALA A 1 96 ? 1.218 4.518 11.877 1.00 89.19 96 ALA A N 1
ATOM 758 C CA . ALA A 1 96 ? 2.660 4.629 11.645 1.00 89.19 96 ALA A CA 1
ATOM 759 C C . ALA A 1 96 ? 3.391 3.272 11.698 1.00 89.19 96 ALA A C 1
ATOM 761 O O . ALA A 1 96 ? 4.302 3.036 10.908 1.00 89.19 96 ALA A O 1
ATOM 762 N N . ASN A 1 97 ? 2.955 2.344 12.556 1.00 86.75 97 ASN A N 1
ATOM 763 C CA . ASN A 1 97 ? 3.546 1.004 12.643 1.00 86.75 97 ASN A CA 1
ATOM 764 C C . ASN A 1 97 ? 3.344 0.216 11.345 1.00 86.75 97 ASN A C 1
ATOM 766 O O . ASN A 1 97 ? 4.266 -0.436 10.859 1.00 86.75 97 ASN A O 1
ATOM 770 N N . LYS A 1 98 ? 2.153 0.308 10.741 1.00 86.75 98 LYS A N 1
ATOM 771 C CA . LYS A 1 98 ? 1.882 -0.311 9.440 1.00 86.75 98 LYS A CA 1
ATOM 772 C C . LYS A 1 98 ? 2.832 0.234 8.383 1.00 86.75 98 LYS A C 1
ATOM 774 O O . LYS A 1 98 ? 3.340 -0.559 7.600 1.00 86.75 98 LYS A O 1
ATOM 779 N N . VAL A 1 99 ? 3.081 1.543 8.362 1.00 83.38 99 VAL A N 1
ATOM 780 C CA . VAL A 1 99 ? 4.039 2.157 7.430 1.00 83.38 99 VAL A CA 1
ATOM 781 C C . VAL A 1 99 ? 5.442 1.611 7.690 1.00 83.38 99 VAL A C 1
ATOM 783 O O . VAL A 1 99 ? 5.999 0.956 6.813 1.00 83.38 99 VAL A O 1
ATOM 786 N N . ALA A 1 100 ? 5.953 1.773 8.910 1.00 81.44 100 ALA A N 1
ATOM 787 C CA . ALA A 1 100 ? 7.294 1.357 9.315 1.00 81.44 100 ALA A CA 1
ATOM 788 C C . ALA A 1 100 ? 7.607 -0.111 8.977 1.00 81.44 100 ALA A C 1
ATOM 790 O O . ALA A 1 100 ? 8.644 -0.418 8.391 1.00 81.44 100 ALA A O 1
ATOM 791 N N . PHE A 1 101 ? 6.685 -1.024 9.283 1.00 83.19 101 PHE A N 1
ATOM 792 C CA . PHE A 1 101 ? 6.859 -2.459 9.044 1.00 83.19 101 PHE A CA 1
ATOM 793 C C . PHE A 1 101 ? 6.552 -2.906 7.608 1.00 83.19 101 PHE A C 1
ATOM 795 O O . PHE A 1 101 ? 6.735 -4.073 7.278 1.00 83.19 101 PHE A O 1
ATOM 802 N N . SER A 1 102 ? 6.072 -2.005 6.746 1.00 79.75 102 SER A N 1
ATOM 803 C CA . SER A 1 102 ? 5.849 -2.296 5.323 1.00 79.75 102 SER A CA 1
ATOM 804 C C . SER A 1 102 ? 6.966 -1.799 4.417 1.00 79.75 102 SER A C 1
ATOM 806 O O . SER A 1 102 ? 7.018 -2.234 3.276 1.00 79.75 102 SER A O 1
ATOM 808 N N . ILE A 1 103 ? 7.795 -0.860 4.881 1.00 74.25 103 ILE A N 1
ATOM 809 C CA . ILE A 1 103 ? 8.864 -0.243 4.073 1.00 74.25 103 ILE A CA 1
ATOM 810 C C . ILE A 1 103 ? 10.256 -0.384 4.711 1.00 74.25 103 ILE A C 1
ATOM 812 O O . ILE A 1 103 ? 11.260 -0.123 4.054 1.00 74.25 103 ILE A O 1
ATOM 816 N N . GLY A 1 104 ? 10.330 -0.842 5.966 1.00 70.06 104 GLY A N 1
ATOM 817 C CA . GLY A 1 104 ? 11.562 -0.907 6.752 1.00 70.06 104 GLY A CA 1
ATOM 818 C C . GLY A 1 104 ? 11.833 0.407 7.495 1.00 70.06 104 GLY A C 1
ATOM 819 O O . GLY A 1 104 ? 11.618 1.493 6.966 1.00 70.06 104 GLY A O 1
ATOM 820 N N . TYR A 1 105 ? 12.291 0.311 8.746 1.00 61.22 105 TYR A N 1
ATOM 821 C CA . TYR A 1 105 ? 12.403 1.454 9.667 1.00 61.22 105 TYR A CA 1
ATOM 822 C C . TYR A 1 105 ? 13.609 2.377 9.384 1.00 61.22 105 TYR A C 1
ATOM 824 O O . TYR A 1 105 ? 13.586 3.546 9.751 1.00 61.22 105 TYR A O 1
ATOM 832 N N . ASP A 1 106 ? 14.668 1.873 8.746 1.00 62.44 106 ASP A N 1
ATOM 833 C CA . ASP A 1 106 ? 15.992 2.520 8.717 1.00 62.44 106 ASP A CA 1
ATOM 834 C C . ASP A 1 106 ? 16.764 2.289 7.402 1.00 62.44 106 ASP A C 1
ATOM 836 O O . ASP A 1 106 ? 17.993 2.267 7.397 1.00 62.44 106 ASP A O 1
ATOM 840 N N . SER A 1 107 ? 16.072 2.058 6.280 1.00 60.22 107 SER A N 1
ATOM 841 C CA . SER A 1 107 ? 16.666 1.664 4.983 1.00 60.22 107 SER A CA 1
ATOM 842 C C . SER A 1 107 ? 17.486 0.359 4.992 1.00 60.22 107 SER A C 1
ATOM 844 O O . SER A 1 107 ? 17.998 -0.049 3.952 1.00 60.22 107 SER A O 1
ATOM 846 N N . SER A 1 108 ? 17.556 -0.372 6.114 1.00 64.38 108 SER A N 1
ATOM 847 C CA . SER A 1 108 ? 18.356 -1.603 6.226 1.00 64.38 108 SER A CA 1
ATOM 848 C C . SER A 1 108 ? 17.698 -2.844 5.609 1.00 64.38 108 SER A C 1
ATOM 850 O O . SER A 1 108 ? 18.171 -3.962 5.803 1.00 64.38 108 SER A O 1
ATOM 852 N N . ASN A 1 109 ? 16.590 -2.669 4.882 1.00 67.25 109 ASN A N 1
ATOM 853 C CA . ASN A 1 109 ? 15.719 -3.726 4.359 1.00 67.25 109 ASN A CA 1
ATOM 854 C C . ASN A 1 109 ? 15.171 -4.712 5.409 1.00 67.25 109 ASN A C 1
ATOM 856 O O . ASN A 1 109 ? 14.544 -5.712 5.055 1.00 67.25 109 ASN A O 1
ATOM 860 N N . LYS A 1 110 ? 15.366 -4.435 6.701 1.00 70.75 110 LYS A N 1
ATOM 861 C CA . LYS A 1 110 ? 14.876 -5.278 7.788 1.00 70.75 110 LYS A CA 1
ATOM 862 C C . LYS A 1 110 ? 13.382 -5.073 7.990 1.00 70.75 110 LYS A C 1
ATOM 864 O O . LYS A 1 110 ? 12.847 -3.979 7.824 1.00 70.75 110 LYS A O 1
ATOM 869 N N . TYR A 1 111 ? 12.724 -6.155 8.385 1.00 72.25 111 TYR A N 1
ATOM 870 C CA . TYR A 1 111 ? 11.329 -6.175 8.816 1.00 72.25 111 TYR A CA 1
ATOM 871 C C . TYR A 1 111 ? 10.274 -5.804 7.763 1.00 72.25 111 TYR A C 1
ATOM 873 O O . TYR A 1 111 ? 9.119 -5.624 8.125 1.00 72.25 111 TYR A O 1
ATOM 881 N N . ARG A 1 112 ? 10.609 -5.757 6.466 1.00 72.00 112 ARG A N 1
ATOM 882 C CA . ARG A 1 112 ? 9.653 -5.449 5.376 1.00 72.00 112 ARG A CA 1
ATOM 883 C C . ARG A 1 112 ? 8.502 -6.470 5.253 1.00 72.00 112 ARG A C 1
ATOM 885 O O . ARG A 1 112 ? 7.511 -6.222 4.577 1.00 72.00 112 ARG A O 1
ATOM 892 N N . ASN A 1 113 ? 8.619 -7.617 5.923 1.00 72.19 113 ASN A N 1
ATOM 893 C CA . ASN A 1 113 ? 7.683 -8.739 5.889 1.00 72.19 113 ASN A CA 1
ATOM 894 C C . ASN A 1 113 ? 7.133 -9.167 7.262 1.00 72.19 113 ASN A C 1
ATOM 896 O O . ASN A 1 113 ? 6.559 -10.249 7.357 1.00 72.19 113 ASN A O 1
ATOM 900 N N . VAL A 1 114 ? 7.311 -8.376 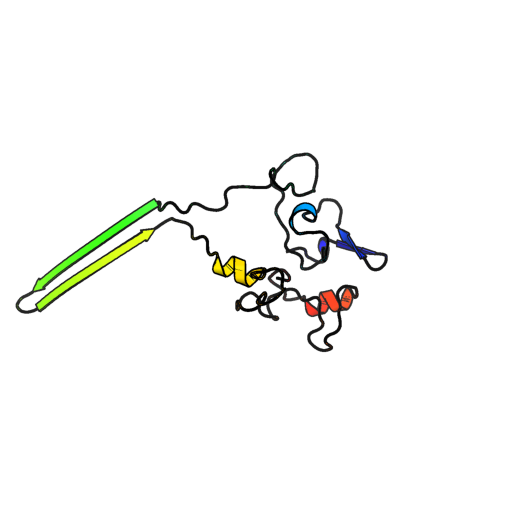8.330 1.00 78.75 114 VAL A N 1
ATOM 901 C CA . VAL A 1 114 ? 6.816 -8.779 9.669 1.00 78.75 114 VAL A CA 1
ATOM 902 C C . VAL A 1 114 ? 5.298 -8.681 9.796 1.00 78.75 114 VAL A C 1
ATOM 904 O O . VAL A 1 114 ? 4.703 -9.301 10.672 1.00 78.75 114 VAL A O 1
ATOM 907 N N . LEU A 1 115 ? 4.649 -7.909 8.923 1.00 84.62 115 LEU A N 1
ATOM 908 C CA . LEU A 1 115 ? 3.194 -7.871 8.852 1.00 84.62 115 LEU A CA 1
ATOM 909 C C . LEU A 1 115 ? 2.685 -9.101 8.105 1.00 84.62 115 LEU A C 1
ATOM 911 O O . LEU A 1 115 ? 3.148 -9.373 7.002 1.00 84.62 115 LEU A O 1
ATOM 915 N N . ASN A 1 116 ? 1.649 -9.760 8.633 1.00 87.12 116 ASN A N 1
ATOM 916 C CA . ASN A 1 116 ? 1.029 -10.920 7.978 1.00 87.12 116 ASN A CA 1
ATOM 917 C C . ASN A 1 116 ? 0.612 -10.625 6.521 1.00 87.12 116 ASN A C 1
ATOM 919 O O . ASN A 1 116 ? 0.801 -11.441 5.629 1.00 87.12 116 ASN A O 1
ATOM 923 N N . ARG A 1 117 ? 0.145 -9.395 6.255 1.00 85.50 117 ARG A N 1
ATOM 924 C CA . ARG A 1 117 ? -0.210 -8.920 4.903 1.00 85.50 117 ARG A CA 1
ATOM 925 C C . ARG A 1 117 ? 0.963 -8.890 3.910 1.00 85.50 117 ARG A C 1
ATOM 927 O O . ARG A 1 117 ? 0.730 -8.763 2.720 1.00 85.50 117 ARG A O 1
ATOM 934 N N . MET A 1 118 ? 2.198 -8.896 4.413 1.00 86.88 118 MET A N 1
ATOM 935 C CA . MET A 1 118 ? 3.444 -8.854 3.644 1.00 86.88 118 MET A CA 1
ATOM 936 C C . MET A 1 118 ? 4.153 -10.215 3.637 1.00 86.88 118 MET A C 1
ATOM 938 O O . MET A 1 118 ? 5.341 -10.283 3.312 1.00 86.88 118 MET A O 1
ATOM 942 N N . ASN A 1 119 ? 3.478 -11.302 4.027 1.00 87.19 119 ASN A N 1
ATOM 943 C CA . ASN A 1 119 ? 4.046 -12.645 3.922 1.00 87.19 119 ASN A CA 1
ATOM 944 C C . ASN A 1 119 ? 4.362 -12.998 2.446 1.00 87.19 119 ASN A C 1
ATOM 946 O O . ASN A 1 119 ? 3.919 -12.317 1.520 1.00 87.19 119 ASN A O 1
ATOM 950 N N . SER A 1 120 ? 5.165 -14.040 2.223 1.00 86.94 120 SER A N 1
ATOM 951 C CA . SER A 1 120 ? 5.586 -14.472 0.877 1.00 86.94 120 SER A CA 1
ATOM 952 C C . SER A 1 12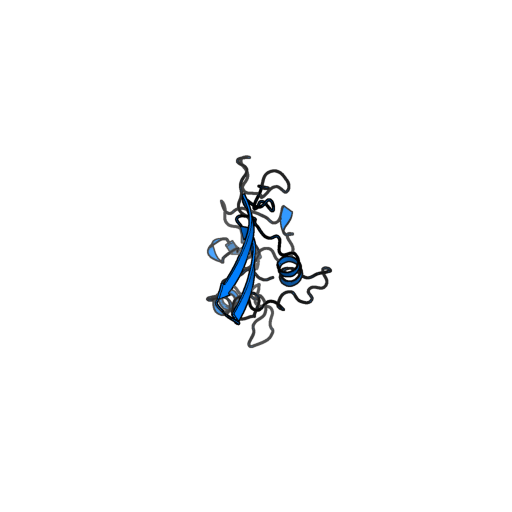0 ? 4.446 -14.977 -0.009 1.00 86.94 120 SER A C 1
ATOM 954 O O . SER A 1 120 ? 4.624 -15.039 -1.215 1.00 86.94 120 SER A O 1
ATOM 956 N N . GLU A 1 121 ? 3.299 -15.328 0.569 1.00 87.19 121 GLU A N 1
ATOM 957 C CA . GLU A 1 121 ? 2.117 -15.773 -0.180 1.00 87.19 121 GLU A CA 1
ATOM 958 C C . GLU A 1 121 ? 1.361 -14.594 -0.802 1.00 87.19 121 GLU A C 1
ATOM 960 O O . GLU A 1 121 ? 0.729 -14.744 -1.837 1.00 87.19 121 GLU A O 1
ATOM 965 N N . ASN A 1 122 ? 1.423 -13.412 -0.180 1.00 89.19 122 ASN A N 1
ATOM 966 C CA . ASN A 1 122 ? 0.675 -12.239 -0.628 1.00 89.19 122 ASN A CA 1
ATOM 967 C C . ASN A 1 122 ? 1.524 -11.250 -1.432 1.00 89.19 122 ASN A C 1
ATOM 969 O O . ASN A 1 122 ? 0.990 -10.530 -2.279 1.00 89.19 122 ASN A O 1
ATOM 973 N N . ARG A 1 123 ? 2.826 -11.140 -1.139 1.00 91.25 123 ARG A N 1
ATOM 974 C CA . ARG A 1 123 ? 3.687 -10.108 -1.733 1.00 91.25 123 ARG A CA 1
ATOM 975 C C . ARG A 1 123 ? 4.321 -10.541 -3.042 1.00 91.25 123 ARG A C 1
ATOM 977 O O . ARG A 1 123 ? 4.668 -11.702 -3.223 1.00 91.25 123 ARG A O 1
ATOM 984 N N . PHE A 1 124 ? 4.620 -9.553 -3.874 1.00 94.00 124 PHE A N 1
ATOM 985 C CA . PHE A 1 124 ? 5.495 -9.755 -5.014 1.00 94.00 124 PHE A CA 1
ATOM 986 C C . PHE A 1 124 ? 6.929 -10.095 -4.564 1.00 94.00 124 PHE A C 1
ATOM 988 O O . PHE A 1 124 ? 7.474 -9.470 -3.648 1.00 94.00 124 PHE A O 1
ATOM 995 N N . MET A 1 125 ? 7.557 -11.064 -5.222 1.00 92.88 125 MET A N 1
ATOM 996 C CA . MET A 1 125 ? 8.890 -11.578 -4.930 1.00 92.88 125 MET A CA 1
ATOM 997 C C . MET A 1 125 ? 9.784 -11.541 -6.171 1.00 92.88 125 MET A C 1
ATOM 999 O O . MET A 1 125 ? 9.397 -11.966 -7.256 1.00 92.88 125 MET A O 1
ATOM 1003 N N . TYR A 1 126 ? 11.018 -11.074 -5.980 1.00 92.69 126 TYR A N 1
ATOM 1004 C CA . TYR A 1 126 ? 12.079 -11.119 -6.997 1.00 92.69 126 TYR A CA 1
ATOM 1005 C C . TYR A 1 126 ? 13.037 -12.300 -6.819 1.00 92.69 126 TYR A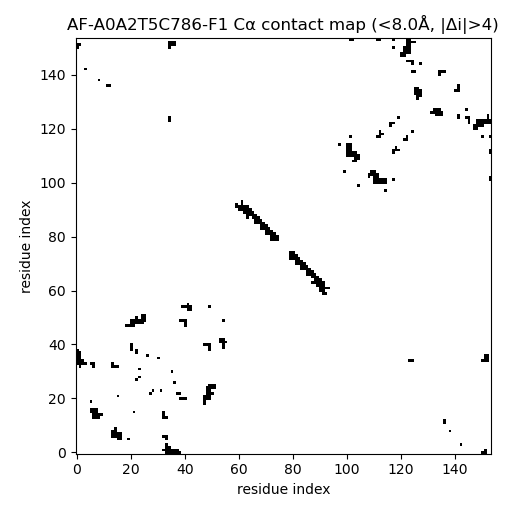 C 1
ATOM 1007 O O . TYR A 1 126 ? 13.933 -12.484 -7.638 1.00 92.69 126 TYR A O 1
ATOM 1015 N N . ILE A 1 127 ? 12.872 -13.060 -5.736 1.00 92.88 127 ILE A N 1
ATOM 1016 C CA . ILE A 1 127 ? 13.665 -14.243 -5.414 1.00 92.88 127 ILE A CA 1
ATOM 1017 C C . ILE A 1 127 ? 12.770 -15.467 -5.568 1.00 92.88 127 ILE A C 1
ATOM 1019 O O . ILE A 1 127 ? 11.647 -15.469 -5.062 1.00 92.88 127 ILE A O 1
ATOM 1023 N N . ASP A 1 128 ? 13.269 -16.488 -6.254 1.00 94.31 128 ASP A N 1
ATOM 1024 C CA . ASP A 1 128 ? 12.593 -17.771 -6.383 1.00 94.31 128 ASP A CA 1
ATOM 1025 C C . ASP A 1 128 ? 12.516 -18.468 -5.015 1.00 94.31 128 ASP A C 1
ATOM 1027 O O . ASP A 1 128 ? 13.559 -18.727 -4.410 1.00 94.31 128 ASP A O 1
ATOM 1031 N N . PRO A 1 129 ? 11.323 -18.806 -4.502 1.00 90.88 129 PRO A N 1
ATOM 1032 C CA . PRO A 1 129 ? 11.208 -19.487 -3.216 1.00 90.88 129 PRO A CA 1
ATOM 1033 C C . PRO A 1 129 ? 11.775 -20.916 -3.226 1.00 90.88 129 PRO A C 1
ATOM 1035 O O . PRO A 1 129 ? 12.105 -21.432 -2.162 1.00 90.88 129 PRO A O 1
ATOM 1038 N N . ALA A 1 130 ? 11.882 -21.563 -4.391 1.00 92.06 130 ALA A N 1
ATOM 1039 C CA . ALA A 1 130 ? 12.398 -22.924 -4.514 1.00 92.06 130 ALA A CA 1
ATOM 1040 C C . ALA A 1 130 ? 13.927 -22.969 -4.630 1.00 92.06 130 ALA A C 1
ATOM 1042 O O . ALA A 1 130 ? 14.547 -23.870 -4.068 1.00 92.06 130 ALA A O 1
ATOM 1043 N N . THR A 1 131 ? 14.536 -22.023 -5.354 1.00 94.56 131 THR A N 1
ATOM 1044 C CA . THR A 1 131 ? 15.984 -22.048 -5.640 1.00 94.56 131 THR A CA 1
ATOM 1045 C C . THR A 1 131 ? 16.781 -20.975 -4.903 1.00 94.56 131 THR A C 1
ATOM 1047 O O . THR A 1 131 ? 17.980 -21.138 -4.699 1.00 94.56 131 THR A O 1
ATOM 1050 N N . GLY A 1 132 ? 16.138 -19.888 -4.468 1.00 93.12 132 GLY A N 1
ATOM 1051 C CA . GLY A 1 132 ? 16.814 -18.716 -3.909 1.00 93.12 132 GLY A CA 1
ATOM 1052 C C . GLY A 1 132 ? 17.428 -17.789 -4.964 1.00 93.12 132 GLY A C 1
ATOM 1053 O O . GLY A 1 132 ? 18.073 -16.804 -4.602 1.00 93.12 132 GLY A O 1
ATOM 1054 N N . ASP A 1 133 ? 17.218 -18.064 -6.253 1.00 94.94 133 ASP A N 1
ATOM 1055 C CA . ASP A 1 133 ? 17.784 -17.265 -7.337 1.00 94.94 133 ASP A CA 1
ATOM 1056 C C . ASP A 1 133 ? 17.035 -15.951 -7.538 1.00 94.94 133 ASP A C 1
ATOM 1058 O O . ASP A 1 133 ? 15.823 -15.847 -7.336 1.00 94.94 133 ASP A O 1
ATOM 1062 N N . ASN A 1 134 ? 17.755 -14.934 -8.007 1.00 93.44 134 ASN A N 1
ATOM 1063 C CA . ASN A 1 134 ? 17.132 -13.698 -8.455 1.00 93.44 134 ASN A CA 1
ATOM 1064 C C . ASN A 1 134 ? 16.492 -13.899 -9.834 1.00 93.44 134 ASN A C 1
ATOM 1066 O O . ASN A 1 134 ? 17.185 -14.014 -10.843 1.00 93.44 134 ASN A O 1
ATOM 1070 N N . ILE A 1 135 ? 15.164 -13.876 -9.868 1.00 94.75 135 ILE A N 1
ATOM 1071 C CA . ILE A 1 135 ? 14.344 -14.122 -11.062 1.00 94.75 135 ILE A CA 1
ATOM 1072 C C . ILE A 1 135 ? 13.853 -12.830 -11.718 1.00 94.75 135 ILE A C 1
ATOM 1074 O O . ILE A 1 135 ? 13.046 -12.862 -12.640 1.00 94.75 135 ILE A O 1
ATOM 1078 N N . ARG A 1 136 ? 14.340 -11.659 -11.289 1.00 91.81 136 ARG A N 1
ATOM 1079 C CA . ARG A 1 136 ? 13.881 -10.357 -11.806 1.00 91.81 136 ARG A CA 1
ATOM 1080 C C . ARG A 1 136 ? 14.052 -10.199 -13.322 1.00 91.81 136 ARG A C 1
ATOM 1082 O O . ARG A 1 136 ? 13.297 -9.445 -13.933 1.00 91.81 136 ARG A O 1
ATOM 1089 N N . LEU A 1 137 ? 15.058 -10.848 -13.906 1.00 92.25 137 LEU A N 1
ATOM 1090 C CA . LEU A 1 137 ? 15.369 -10.782 -15.340 1.00 92.25 137 LEU A CA 1
ATOM 1091 C C . LEU A 1 137 ? 14.904 -12.023 -16.119 1.00 92.25 137 LEU A C 1
ATOM 1093 O O . LEU A 1 137 ? 15.247 -12.157 -17.289 1.00 92.25 137 LEU A O 1
ATOM 1097 N N . ASP A 1 138 ? 14.115 -12.895 -15.489 1.00 94.81 138 ASP A N 1
ATOM 1098 C CA . ASP A 1 138 ? 13.424 -14.012 -16.130 1.00 94.81 138 ASP A CA 1
ATOM 1099 C C . ASP A 1 138 ? 11.912 -13.726 -16.108 1.00 94.81 138 ASP A C 1
ATOM 1101 O O . ASP A 1 138 ? 11.249 -14.002 -15.107 1.00 94.81 138 ASP A O 1
ATOM 1105 N N . PRO A 1 139 ? 11.339 -13.138 -17.176 1.00 94.75 139 PRO A N 1
ATOM 1106 C CA . PRO A 1 139 ? 9.926 -12.764 -17.205 1.00 94.75 139 PRO A CA 1
ATOM 1107 C C . PRO A 1 139 ? 8.978 -13.932 -16.951 1.00 94.75 139 PRO A C 1
ATOM 1109 O O . PRO A 1 139 ? 8.001 -13.776 -16.220 1.00 94.75 139 PRO A O 1
ATOM 1112 N N . ALA A 1 140 ? 9.271 -15.100 -17.530 1.00 95.25 140 ALA A N 1
ATOM 1113 C CA . ALA A 1 140 ? 8.405 -16.266 -17.429 1.00 95.25 140 ALA A CA 1
ATOM 1114 C C . ALA A 1 140 ? 8.387 -16.792 -15.992 1.00 95.25 140 ALA A C 1
ATOM 1116 O O . ALA A 1 140 ? 7.314 -17.030 -15.428 1.00 95.25 140 ALA A O 1
ATOM 1117 N N . ARG A 1 141 ? 9.565 -16.913 -15.364 1.00 96.06 141 ARG A N 1
ATOM 1118 C CA . ARG A 1 141 ? 9.648 -17.361 -13.973 1.00 96.06 141 ARG A CA 1
ATOM 1119 C C . ARG A 1 141 ? 9.110 -16.320 -13.001 1.00 96.06 141 ARG A C 1
ATOM 1121 O O . ARG A 1 141 ? 8.374 -16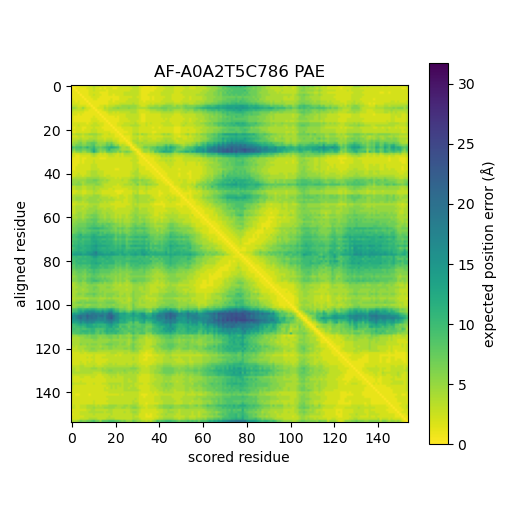.685 -12.084 1.00 96.06 141 ARG A O 1
ATOM 1128 N N . LEU A 1 142 ? 9.417 -15.040 -13.217 1.00 96.06 142 LEU A N 1
ATOM 1129 C CA . LEU A 1 142 ? 8.914 -13.946 -12.390 1.00 96.06 142 LEU A CA 1
ATOM 1130 C C . LEU A 1 142 ? 7.386 -13.899 -12.407 1.00 96.06 142 LEU A C 1
ATOM 1132 O O . LEU A 1 142 ? 6.776 -13.746 -11.352 1.00 96.06 142 LEU A O 1
ATOM 1136 N N . GLN A 1 143 ? 6.765 -14.074 -13.574 1.00 95.62 143 GLN A N 1
ATOM 1137 C CA . GLN A 1 143 ? 5.312 -14.129 -13.692 1.00 95.62 143 GLN A CA 1
ATOM 1138 C C . GLN A 1 143 ? 4.731 -15.370 -13.018 1.00 95.62 143 GLN A C 1
ATOM 1140 O O . GLN A 1 143 ? 3.748 -15.248 -12.294 1.00 95.62 143 GLN A O 1
ATOM 1145 N N . ALA A 1 144 ? 5.353 -16.539 -13.191 1.00 95.50 144 ALA A N 1
ATOM 1146 C CA . ALA A 1 144 ? 4.897 -17.782 -12.573 1.00 95.50 144 ALA A CA 1
ATOM 1147 C C . ALA A 1 144 ? 4.933 -17.743 -11.035 1.00 95.50 144 ALA A C 1
ATOM 1149 O O . ALA A 1 144 ? 4.007 -18.223 -10.392 1.00 95.50 144 ALA A O 1
ATOM 1150 N N . VAL A 1 145 ? 5.975 -17.158 -10.437 1.00 95.44 145 VAL A N 1
ATOM 1151 C CA . VAL A 1 145 ? 6.103 -17.050 -8.970 1.00 95.44 145 VAL A CA 1
ATOM 1152 C C . VAL A 1 145 ? 5.118 -16.039 -8.370 1.00 95.44 145 VAL A C 1
ATOM 1154 O O . VAL A 1 145 ? 4.770 -16.152 -7.200 1.00 95.44 145 VAL A O 1
ATOM 1157 N N . ASN A 1 146 ? 4.652 -15.0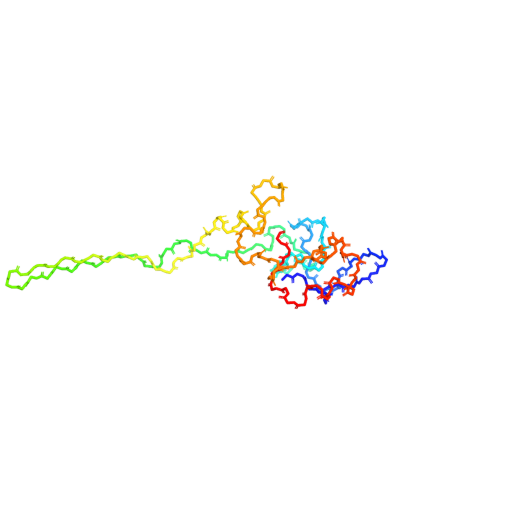66 -9.156 1.00 96.19 146 ASN A N 1
ATOM 1158 C CA . ASN A 1 146 ? 3.860 -13.933 -8.670 1.00 96.19 146 ASN A CA 1
ATOM 1159 C C . ASN A 1 146 ? 2.408 -13.917 -9.177 1.00 96.19 146 ASN A C 1
ATOM 1161 O O . ASN A 1 146 ? 1.790 -12.853 -9.186 1.00 96.19 146 ASN A O 1
ATOM 1165 N N . GLN A 1 147 ? 1.854 -15.059 -9.601 1.00 93.44 147 GLN A N 1
ATOM 1166 C CA . GLN A 1 147 ? 0.478 -15.132 -10.124 1.00 93.44 147 GLN A CA 1
ATOM 1167 C C . GLN A 1 147 ? -0.573 -14.723 -9.084 1.00 93.44 147 GLN A C 1
ATOM 1169 O O . GLN A 1 147 ? -1.541 -14.048 -9.427 1.00 93.44 147 GLN A O 1
ATOM 1174 N N . ASP A 1 148 ? -0.331 -15.060 -7.817 1.00 92.06 148 ASP A N 1
ATOM 1175 C CA . ASP A 1 148 ? -1.252 -14.802 -6.706 1.00 92.06 148 ASP A CA 1
ATOM 1176 C C . ASP A 1 148 ? -0.871 -13.562 -5.878 1.00 92.06 148 ASP A C 1
ATOM 1178 O O . ASP A 1 148 ? -1.485 -13.272 -4.850 1.00 92.06 148 ASP A O 1
ATOM 1182 N N . ALA A 1 149 ? 0.144 -12.801 -6.306 1.00 93.88 149 ALA A N 1
ATOM 1183 C CA . ALA A 1 149 ? 0.602 -11.632 -5.566 1.00 93.88 149 ALA A CA 1
ATOM 1184 C C . ALA A 1 149 ? -0.493 -10.549 -5.518 1.00 93.88 149 ALA A C 1
ATOM 1186 O O . ALA A 1 149 ? -0.916 -10.004 -6.539 1.00 93.88 149 ALA A O 1
ATOM 1187 N N . THR A 1 150 ? -0.918 -10.177 -4.311 1.00 93.19 150 THR A N 1
ATOM 1188 C CA . THR A 1 150 ? -1.940 -9.147 -4.061 1.00 93.19 150 THR A CA 1
ATOM 1189 C C . THR A 1 150 ? -1.344 -7.818 -3.601 1.00 93.19 150 THR A C 1
ATOM 1191 O O . THR A 1 150 ? -2.014 -6.780 -3.642 1.00 93.19 150 THR A O 1
ATOM 1194 N N . ILE A 1 151 ? -0.071 -7.807 -3.196 1.00 91.81 151 ILE A N 1
ATOM 1195 C CA . ILE A 1 151 ? 0.632 -6.605 -2.750 1.00 91.81 151 ILE A CA 1
ATOM 1196 C C . ILE A 1 151 ? 2.006 -6.454 -3.408 1.00 91.81 151 ILE A C 1
ATOM 1198 O O . ILE A 1 151 ? 2.644 -7.423 -3.812 1.00 91.81 151 ILE A O 1
ATOM 1202 N N . TYR A 1 152 ? 2.456 -5.201 -3.517 1.00 91.38 152 TYR A N 1
ATOM 1203 C CA . TYR A 1 152 ? 3.787 -4.852 -4.015 1.00 91.38 152 TYR A CA 1
ATOM 1204 C C . TYR A 1 152 ? 4.894 -5.555 -3.214 1.00 91.38 152 TYR A C 1
ATOM 1206 O O . TYR A 1 152 ? 4.683 -5.969 -2.074 1.00 91.38 152 TYR A O 1
ATOM 1214 N N . SER A 1 153 ? 6.087 -5.642 -3.801 1.00 89.06 153 SER A N 1
ATOM 1215 C CA . SER A 1 153 ? 7.290 -6.050 -3.079 1.00 89.06 153 SER A CA 1
ATOM 1216 C C . SER A 1 153 ? 7.619 -4.960 -2.057 1.00 89.06 153 SER A C 1
ATOM 1218 O O . SER A 1 153 ? 8.000 -3.862 -2.477 1.00 89.06 153 SER A O 1
ATOM 1220 N N . PRO A 1 154 ? 7.454 -5.237 -0.752 1.00 79.50 154 PRO A N 1
ATOM 1221 C CA . PRO A 1 154 ? 7.638 -4.272 0.311 1.00 79.50 154 PRO A CA 1
ATOM 1222 C C . PRO A 1 154 ? 9.057 -3.777 0.338 1.00 79.50 154 PRO A C 1
ATOM 1224 O O . PRO A 1 154 ? 9.968 -4.518 -0.106 1.00 79.50 154 PRO A O 1
#

Secondary structure (DSSP, 8-state):
---GGGEEEETTEEEEPTTS-B-HHHH-STT-STTS--PPP---SS-SBPPTTTT-------S-SEEEEEEEEEEETTEEEEEEEEEEES-----HHHHHHHH-SSSS-TTTT-SGGGSTTTB--SB-TTT--B-TT-HHHHHHHTTT--B---

Mean predicted aligned error: 5.7 Å

Solvent-accessible surface area (backbone atoms only — not comparable to full-atom values): 9392 Å² total; per-residue (Å²): 86,33,46,66,88,48,40,45,81,53,96,85,38,68,40,75,39,90,90,49,63,39,43,45,84,70,74,43,63,82,79,60,42,67,26,25,78,61,73,73,74,68,53,91,77,92,60,53,60,40,47,86,69,66,40,61,76,90,86,74,48,71,65,55,78,42,73,53,70,51,76,48,80,48,76,56,93,96,46,74,49,78,48,79,47,74,53,75,39,80,43,47,80,88,59,62,66,63,51,36,33,37,62,20,81,74,80,75,68,49,55,27,47,73,42,79,81,38,29,84,75,30,19,29,61,54,53,37,90,88,79,67,43,79,29,75,79,35,68,70,60,35,49,65,76,35,73,69,39,78,39,34,41,86

pLDDT: mean 90.64, std 8.33, range [60.22, 97.69]

Radius of gyration: 23.29 Å; Cα contacts (8 Å, |Δi|>4): 227; chains: 1; bounding box: 52×42×71 Å